Protein AF-A0A9E5Q3E2-F1 (afdb_monomer_lite)

pLDDT: mean 88.02, std 7.59, range [57.59, 95.38]

Sequence (70 aa):
MNEELIKMLKYIHLTGLLANWDRYLSLAQEKNFSHVRLLEYIIEQEYSRKKENSKRLRLQRAKIPEQLVM

Foldseek 3Di:
DDPVVVVVCVVVVLVVCVVCVVVLVVVCVVVVDDPVRSVVVSVVVSVVVVVVVVVVVVCVVVVDPPVPVD

Structure (mmCIF, N/CA/C/O backbone):
data_AF-A0A9E5Q3E2-F1
#
_entry.id   AF-A0A9E5Q3E2-F1
#
loop_
_atom_site.group_PDB
_atom_site.id
_atom_site.type_symbol
_atom_site.label_atom_id
_atom_site.label_alt_id
_atom_site.label_comp_id
_atom_site.label_asym_id
_atom_site.label_entity_id
_atom_site.label_seq_id
_atom_site.pdbx_PDB_ins_code
_atom_site.Cartn_x
_atom_site.Cartn_y
_atom_site.Cartn_z
_atom_site.occupancy
_atom_site.B_iso_or_equiv
_atom_site.auth_seq_id
_atom_site.auth_comp_id
_atom_site.auth_asym_id
_atom_site.auth_atom_id
_atom_site.pdbx_PDB_model_num
ATOM 1 N N . MET A 1 1 ? -16.624 3.310 -2.792 1.00 80.00 1 MET A N 1
ATOM 2 C CA . MET A 1 1 ? -15.605 4.387 -2.781 1.00 80.00 1 MET A CA 1
ATOM 3 C C . MET A 1 1 ? -16.059 5.504 -3.716 1.00 80.00 1 MET A C 1
ATOM 5 O O . MET A 1 1 ? -16.635 5.168 -4.742 1.00 80.00 1 MET A O 1
ATOM 9 N N . ASN A 1 2 ? -15.869 6.785 -3.375 1.00 90.75 2 ASN A N 1
ATOM 10 C CA . ASN A 1 2 ? -16.284 7.903 -4.240 1.00 90.75 2 ASN A CA 1
ATOM 11 C C . ASN A 1 2 ? -15.224 8.215 -5.324 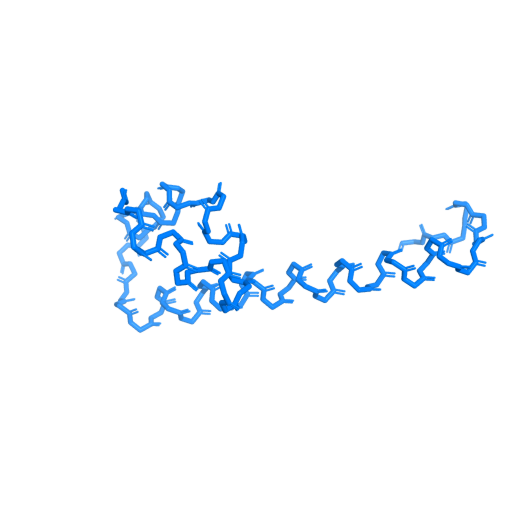1.00 90.75 2 ASN A C 1
ATOM 13 O O . ASN A 1 2 ? -14.069 7.793 -5.227 1.00 90.75 2 ASN A O 1
ATOM 17 N N . GLU A 1 3 ? -15.618 8.945 -6.370 1.00 93.31 3 GLU A N 1
ATOM 18 C CA . GLU A 1 3 ? -14.728 9.269 -7.498 1.00 93.31 3 GLU A CA 1
ATOM 19 C C . GLU A 1 3 ? -13.559 10.181 -7.109 1.00 93.31 3 GLU A C 1
ATOM 21 O O . GLU A 1 3 ? -12.459 10.053 -7.649 1.00 93.31 3 GLU A O 1
ATOM 26 N N . GLU A 1 4 ? -13.779 11.089 -6.162 1.00 94.75 4 GLU A N 1
ATOM 27 C CA . GLU A 1 4 ? -12.752 12.004 -5.671 1.00 94.75 4 GLU A CA 1
ATOM 28 C C . GLU A 1 4 ? -11.619 11.251 -4.963 1.00 94.75 4 GLU A C 1
ATOM 30 O O . GLU A 1 4 ? -10.446 11.449 -5.284 1.00 94.75 4 GLU A O 1
ATOM 35 N N . LEU A 1 5 ? -11.956 10.293 -4.097 1.00 92.62 5 LEU A N 1
ATOM 36 C CA . LEU A 1 5 ? -10.980 9.442 -3.423 1.00 92.62 5 LEU A CA 1
ATOM 37 C C . LEU A 1 5 ? -10.224 8.561 -4.422 1.00 92.62 5 LEU A C 1
ATOM 39 O O . LEU A 1 5 ? -9.014 8.396 -4.294 1.00 92.62 5 LEU A O 1
ATOM 43 N N . ILE A 1 6 ? -10.883 8.057 -5.473 1.00 93.81 6 ILE A N 1
ATOM 44 C CA . ILE A 1 6 ? -10.196 7.332 -6.556 1.00 93.81 6 ILE A CA 1
ATOM 45 C C . ILE A 1 6 ? -9.145 8.227 -7.233 1.00 93.81 6 ILE A C 1
ATOM 47 O O . ILE A 1 6 ? -8.029 7.767 -7.495 1.00 93.81 6 ILE A O 1
ATOM 51 N N . LYS A 1 7 ? -9.473 9.495 -7.519 1.00 95.19 7 LYS A N 1
ATOM 52 C CA . LYS A 1 7 ? -8.523 10.454 -8.112 1.00 95.19 7 LYS A CA 1
ATOM 53 C C . LYS A 1 7 ? -7.346 10.718 -7.176 1.00 95.19 7 LYS A C 1
ATOM 55 O O . LYS A 1 7 ? -6.202 10.643 -7.624 1.00 95.19 7 LYS A O 1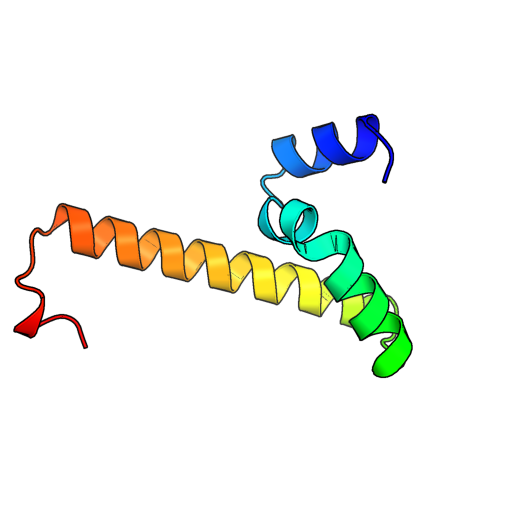
ATOM 60 N N . MET A 1 8 ? -7.614 10.945 -5.890 1.00 94.12 8 MET A N 1
ATOM 61 C CA . MET A 1 8 ? -6.574 11.142 -4.876 1.00 94.12 8 MET A CA 1
ATOM 62 C C . MET A 1 8 ? -5.640 9.929 -4.792 1.00 94.12 8 MET A C 1
ATOM 64 O O . MET A 1 8 ? -4.430 10.095 -4.915 1.00 94.12 8 MET A O 1
ATOM 68 N N . LEU A 1 9 ? -6.182 8.709 -4.684 1.00 92.62 9 LEU A N 1
ATOM 69 C CA . LEU A 1 9 ? -5.401 7.466 -4.607 1.00 92.62 9 LEU A CA 1
ATOM 70 C C . LEU A 1 9 ? -4.513 7.245 -5.837 1.00 92.62 9 LEU A C 1
ATOM 72 O O . LEU A 1 9 ? -3.370 6.803 -5.704 1.00 92.62 9 LEU A O 1
ATOM 76 N N . LYS A 1 10 ? -5.014 7.574 -7.035 1.00 92.62 10 LYS A N 1
ATOM 77 C CA . LYS A 1 10 ? -4.221 7.526 -8.271 1.00 92.62 10 LYS A CA 1
ATOM 78 C C . LYS A 1 10 ? -3.076 8.535 -8.246 1.00 92.62 10 LYS A C 1
ATOM 80 O O . LYS A 1 10 ? -1.963 8.166 -8.608 1.00 92.62 10 LYS A O 1
ATOM 85 N N . TYR A 1 11 ? -3.339 9.763 -7.796 1.00 95.38 11 TYR A N 1
ATOM 86 C CA . TYR A 1 11 ? -2.340 10.829 -7.713 1.00 95.38 11 TYR A CA 1
ATOM 87 C C . TYR A 1 11 ? -1.184 10.469 -6.771 1.00 95.38 11 TYR A C 1
ATOM 89 O O . TYR A 1 11 ? -0.023 10.610 -7.137 1.00 95.38 11 TYR A O 1
ATOM 97 N N . ILE A 1 12 ? -1.485 9.913 -5.594 1.00 93.06 12 ILE A N 1
ATOM 98 C CA . ILE A 1 12 ? -0.461 9.465 -4.629 1.00 93.06 12 ILE A CA 1
ATOM 99 C C . ILE A 1 12 ? 0.077 8.053 -4.918 1.00 93.06 12 ILE A C 1
ATOM 101 O O . ILE A 1 12 ? 0.854 7.499 -4.141 1.00 93.06 12 ILE A O 1
ATOM 105 N N . HIS A 1 13 ? -0.317 7.456 -6.045 1.00 90.31 13 HIS A N 1
ATOM 106 C CA . HIS A 1 13 ? 0.111 6.135 -6.499 1.00 90.31 13 HIS A CA 1
ATOM 107 C C . HIS A 1 13 ? -0.177 4.974 -5.527 1.00 90.31 13 HIS A C 1
ATOM 109 O O . HIS A 1 13 ? 0.574 3.993 -5.524 1.00 90.31 13 HIS A O 1
ATOM 115 N N . LEU A 1 14 ? -1.263 5.033 -4.752 1.00 92.62 14 LEU A N 1
ATOM 116 C CA . LEU A 1 14 ? -1.771 3.910 -3.947 1.00 92.62 14 LEU A CA 1
ATOM 117 C C . LEU A 1 14 ? -2.725 3.040 -4.780 1.00 92.62 14 LEU A C 1
ATOM 119 O O . LEU A 1 14 ? -3.915 2.882 -4.494 1.00 92.62 14 LEU A O 1
ATOM 123 N N . THR A 1 15 ? -2.210 2.522 -5.895 1.00 89.31 15 THR A N 1
ATOM 124 C CA . THR A 1 15 ? -3.003 1.752 -6.861 1.00 89.31 15 THR A CA 1
ATOM 125 C C . THR A 1 15 ? -3.293 0.329 -6.388 1.00 89.31 15 THR A C 1
ATOM 127 O O . THR A 1 15 ? -4.292 -0.260 -6.800 1.00 89.31 15 THR A O 1
ATOM 130 N N . GLY A 1 16 ? -2.462 -0.234 -5.509 1.00 89.81 16 GLY A N 1
ATOM 131 C CA . GLY A 1 16 ? -2.710 -1.522 -4.870 1.00 89.81 16 GLY A CA 1
ATOM 132 C C . GLY A 1 16 ? -3.888 -1.470 -3.898 1.00 89.81 16 GLY A C 1
ATOM 133 O O . GLY A 1 16 ? -4.699 -2.396 -3.903 1.00 89.81 16 GLY A O 1
ATOM 134 N N . LEU A 1 17 ? -4.014 -0.383 -3.136 1.00 91.44 17 LEU A N 1
ATOM 135 C CA . LEU A 1 17 ? -5.140 -0.068 -2.265 1.00 91.44 17 LEU A CA 1
ATOM 136 C C . LEU A 1 17 ? -6.412 0.120 -3.087 1.00 91.44 17 LEU A C 1
ATOM 138 O O . LEU A 1 17 ? -7.409 -0.534 -2.804 1.00 91.44 17 LEU A O 1
ATOM 142 N N . LEU A 1 18 ? -6.345 0.919 -4.157 1.00 91.94 18 LEU A N 1
ATOM 143 C CA . LEU A 1 18 ? -7.453 1.091 -5.102 1.00 91.94 18 LEU A CA 1
ATOM 144 C C . LEU A 1 18 ? -7.959 -0.257 -5.646 1.00 91.94 18 LEU A C 1
ATOM 146 O O . LEU A 1 18 ? -9.161 -0.489 -5.691 1.00 91.94 18 LEU A O 1
ATOM 150 N N . ALA A 1 19 ? -7.049 -1.154 -6.035 1.00 91.12 19 ALA A N 1
ATOM 151 C CA . ALA A 1 19 ? -7.399 -2.447 -6.622 1.00 91.12 19 ALA A CA 1
ATOM 152 C C . ALA A 1 19 ? -7.853 -3.511 -5.605 1.00 91.12 19 ALA A C 1
ATOM 154 O O . ALA A 1 19 ? -8.372 -4.544 -6.008 1.00 91.12 19 ALA A O 1
ATOM 155 N N . ASN A 1 20 ? -7.596 -3.321 -4.308 1.00 91.44 20 ASN A N 1
ATOM 156 C CA . ASN A 1 20 ? -7.879 -4.317 -3.262 1.00 91.44 20 ASN A CA 1
ATOM 157 C C . ASN A 1 20 ? -8.712 -3.721 -2.121 1.00 91.44 20 ASN A C 1
ATOM 159 O O . ASN A 1 20 ? -8.648 -4.210 -0.995 1.00 91.44 20 ASN A O 1
ATOM 163 N N . TRP A 1 21 ? -9.471 -2.663 -2.405 1.00 90.00 21 TRP A N 1
ATOM 164 C CA . TRP A 1 21 ? -10.199 -1.885 -1.406 1.00 90.00 21 TRP A CA 1
ATOM 165 C C . TRP A 1 21 ? -11.095 -2.760 -0.521 1.00 90.00 21 TRP A C 1
ATOM 167 O O . TRP A 1 21 ? -10.941 -2.768 0.700 1.00 90.00 21 TRP A O 1
ATOM 177 N N . ASP A 1 22 ? -11.955 -3.572 -1.140 1.00 89.62 22 ASP A N 1
ATOM 178 C CA . ASP A 1 22 ? -12.895 -4.439 -0.419 1.00 89.62 22 ASP A CA 1
ATOM 179 C C . ASP A 1 22 ? -12.171 -5.497 0.419 1.00 89.62 22 ASP A C 1
ATOM 181 O O . ASP A 1 22 ? -12.550 -5.768 1.555 1.00 89.62 22 ASP A O 1
ATOM 185 N N . ARG A 1 23 ? -11.048 -6.023 -0.086 1.00 90.62 23 ARG A N 1
ATOM 186 C CA . ARG A 1 23 ? -10.219 -6.982 0.650 1.00 90.62 23 ARG A CA 1
ATOM 187 C C . ARG A 1 23 ? -9.653 -6.378 1.934 1.00 90.62 23 ARG A C 1
ATOM 189 O O . ARG A 1 23 ? -9.629 -7.066 2.950 1.00 90.62 23 ARG A O 1
ATOM 196 N N . TYR A 1 24 ? -9.184 -5.129 1.910 1.00 90.06 24 TYR A N 1
ATOM 197 C CA . TYR A 1 24 ? -8.681 -4.477 3.124 1.00 90.06 24 TYR A CA 1
ATOM 198 C C . TYR A 1 24 ? -9.796 -4.223 4.142 1.00 90.06 24 TYR A C 1
ATOM 200 O O . TYR A 1 24 ? -9.547 -4.359 5.338 1.00 90.06 24 TYR A O 1
ATOM 208 N N . LEU A 1 25 ? -11.017 -3.919 3.687 1.00 88.31 25 LEU A N 1
ATOM 209 C CA . LEU A 1 25 ? -12.179 -3.770 4.568 1.00 88.31 25 LEU A CA 1
ATOM 210 C C . LEU A 1 25 ? -12.572 -5.096 5.229 1.00 88.31 25 LEU A C 1
ATOM 212 O O . LEU A 1 25 ? -12.734 -5.130 6.448 1.00 88.31 25 LEU A O 1
ATOM 216 N N . SER A 1 26 ? -12.646 -6.191 4.467 1.00 89.94 26 SER A N 1
ATOM 217 C CA . SER A 1 26 ? -12.900 -7.526 5.028 1.00 89.94 26 SER A CA 1
ATOM 218 C C . SER A 1 26 ? -11.814 -7.926 6.026 1.00 89.94 26 SER A C 1
ATOM 220 O O . SER A 1 26 ? -12.115 -8.375 7.126 1.00 89.94 26 SER A O 1
ATOM 222 N N . LEU A 1 27 ? -10.543 -7.672 5.698 1.00 88.44 27 LEU A N 1
ATOM 223 C CA . LEU A 1 27 ? -9.423 -7.975 6.589 1.00 88.44 27 LEU A CA 1
ATOM 224 C C . LEU A 1 27 ? -9.472 -7.151 7.888 1.00 88.44 27 LEU A C 1
ATOM 226 O O . LEU A 1 27 ? -9.123 -7.662 8.951 1.00 88.44 27 LEU A O 1
ATOM 230 N N . ALA A 1 28 ? -9.892 -5.884 7.808 1.00 87.75 28 ALA A N 1
ATOM 231 C CA . ALA A 1 28 ? -10.072 -5.013 8.967 1.00 87.75 28 ALA A CA 1
ATOM 232 C C . ALA A 1 28 ? -11.160 -5.538 9.911 1.00 87.75 28 ALA A C 1
ATOM 234 O O . AL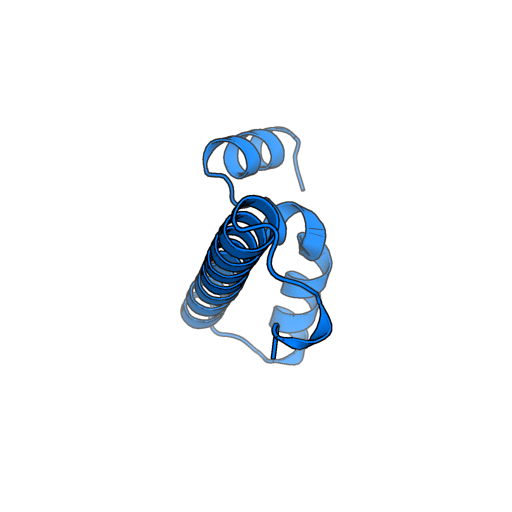A A 1 28 ? -10.952 -5.545 11.125 1.00 87.75 28 ALA A O 1
ATOM 235 N N . GLN A 1 29 ? -12.272 -6.013 9.343 1.00 85.75 29 GLN A N 1
ATOM 236 C CA . GLN A 1 29 ? -13.384 -6.608 10.085 1.00 85.75 29 GLN A CA 1
ATOM 237 C C . GLN A 1 29 ? -13.000 -7.951 10.717 1.00 85.75 29 GLN A C 1
ATOM 239 O O . GLN A 1 29 ? -13.242 -8.159 11.900 1.00 85.75 29 GLN A O 1
ATOM 244 N N . GLU A 1 30 ? -12.359 -8.846 9.963 1.00 86.31 30 GLU A N 1
ATOM 245 C CA . GLU A 1 30 ? -11.994 -10.183 10.448 1.00 86.31 30 GLU A CA 1
ATOM 246 C C . GLU A 1 30 ? -10.905 -10.151 11.524 1.00 86.31 30 GLU A C 1
ATOM 248 O O . GLU A 1 30 ? -10.951 -10.917 12.486 1.00 86.31 30 GLU A O 1
ATOM 253 N N . LYS A 1 31 ? -9.899 -9.283 11.367 1.00 82.06 31 LYS A N 1
ATOM 254 C CA . LYS A 1 31 ? -8.730 -9.260 12.258 1.00 82.06 31 LYS A CA 1
ATOM 255 C C . LYS A 1 31 ? -8.841 -8.277 13.420 1.00 82.06 31 LYS A C 1
ATOM 257 O O . LYS A 1 31 ? -7.874 -8.162 14.171 1.00 82.06 31 LYS A O 1
ATOM 262 N N . ASN A 1 32 ? -9.973 -7.580 13.573 1.00 80.94 32 ASN A N 1
ATOM 263 C CA . ASN A 1 32 ? -10.150 -6.509 14.563 1.00 80.94 32 ASN A CA 1
ATOM 264 C C . ASN A 1 32 ? -8.955 -5.538 14.569 1.00 80.94 32 ASN A C 1
ATOM 266 O O . ASN A 1 32 ? -8.375 -5.236 15.616 1.00 80.94 32 ASN A O 1
ATOM 270 N N . PHE A 1 33 ? -8.520 -5.097 13.384 1.00 81.38 33 PHE A N 1
ATOM 271 C CA . PHE A 1 33 ? -7.373 -4.200 13.297 1.00 81.38 33 PHE A CA 1
ATOM 272 C C . PHE A 1 33 ? -7.679 -2.877 14.002 1.00 81.38 33 PHE A C 1
ATOM 274 O O . PHE A 1 33 ? -8.710 -2.251 13.756 1.00 81.38 33 PHE A O 1
ATOM 281 N N . SER A 1 34 ? -6.742 -2.399 14.825 1.00 87.12 34 SER A N 1
ATOM 282 C CA . SER A 1 34 ? -6.771 -0.995 15.222 1.00 87.12 34 SER A CA 1
ATOM 283 C C . SER A 1 34 ? -6.591 -0.119 13.980 1.00 87.12 34 SER A C 1
ATOM 285 O O . SER A 1 34 ? -5.890 -0.498 13.038 1.00 87.12 34 SER A O 1
ATOM 287 N N . HIS A 1 35 ? -7.186 1.074 13.987 1.00 86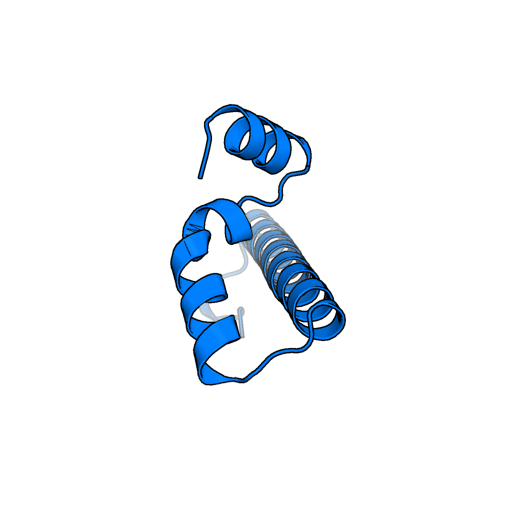.12 35 HIS A N 1
ATOM 288 C CA . HIS A 1 35 ? -7.065 2.029 12.881 1.00 86.12 35 HIS A CA 1
ATOM 289 C C . HIS A 1 35 ? -5.599 2.290 12.497 1.00 86.12 35 HIS A C 1
ATOM 291 O O . HIS A 1 35 ? -5.267 2.335 11.317 1.00 86.12 35 HIS A O 1
ATOM 297 N N . VAL A 1 36 ? -4.710 2.380 13.492 1.00 91.38 36 VAL A N 1
ATOM 298 C CA . VAL A 1 36 ? -3.265 2.559 13.283 1.00 91.38 36 VAL A CA 1
ATOM 299 C C . VAL A 1 36 ? -2.667 1.363 12.545 1.00 91.38 36 VAL A C 1
ATOM 301 O O . VAL A 1 36 ? -2.026 1.535 11.512 1.00 91.38 36 VAL A O 1
ATOM 304 N N . ARG A 1 37 ? -2.934 0.142 13.018 1.00 90.19 37 ARG A N 1
ATOM 305 C CA . ARG A 1 37 ? -2.344 -1.067 12.435 1.00 90.19 37 ARG A CA 1
ATOM 306 C C . ARG A 1 37 ? -2.878 -1.365 11.035 1.00 90.19 37 ARG A C 1
ATOM 308 O O . ARG A 1 37 ? -2.149 -1.901 10.206 1.00 90.19 37 ARG A O 1
ATOM 315 N N . LEU A 1 38 ? -4.127 -0.992 10.754 1.00 90.75 38 LEU A N 1
ATOM 316 C CA . LEU A 1 38 ? -4.686 -1.061 9.406 1.00 90.75 38 LEU A CA 1
ATOM 317 C C . LEU A 1 38 ? -3.929 -0.136 8.443 1.00 90.75 38 LEU A C 1
ATOM 319 O O . LEU A 1 38 ? -3.577 -0.560 7.344 1.00 90.75 38 LEU A O 1
ATOM 323 N N . LEU A 1 39 ? -3.653 1.105 8.858 1.00 90.94 39 LEU A N 1
ATOM 324 C CA . LEU A 1 39 ? -2.892 2.058 8.049 1.00 90.94 39 LEU A CA 1
ATOM 325 C C . LEU A 1 39 ? -1.458 1.573 7.812 1.00 90.94 39 LEU A C 1
ATOM 327 O O . LEU A 1 39 ? -1.016 1.551 6.666 1.00 90.94 39 LEU A O 1
ATOM 331 N N . GLU A 1 40 ? -0.761 1.120 8.858 1.00 94.19 40 GLU A N 1
ATOM 332 C CA . GLU A 1 40 ? 0.584 0.536 8.737 1.00 94.19 40 GLU A CA 1
ATOM 333 C C . GLU A 1 40 ? 0.601 -0.631 7.745 1.00 94.19 40 GLU A C 1
ATOM 335 O O . GLU A 1 40 ? 1.436 -0.668 6.841 1.00 94.19 40 GLU A O 1
ATOM 340 N N . TYR A 1 41 ? -0.372 -1.539 7.858 1.00 92.56 41 TYR A N 1
ATOM 341 C CA . TYR A 1 41 ? -0.485 -2.694 6.977 1.00 92.56 41 TYR A CA 1
ATOM 342 C C . TYR A 1 41 ? -0.714 -2.293 5.515 1.00 92.56 41 TYR A C 1
ATOM 344 O O . TYR A 1 41 ? -0.050 -2.811 4.618 1.00 92.56 41 TYR A O 1
ATOM 352 N N . ILE A 1 42 ? -1.621 -1.347 5.252 1.00 92.12 42 ILE A N 1
ATOM 353 C CA . ILE A 1 42 ? -1.878 -0.841 3.896 1.00 92.12 42 ILE A CA 1
ATOM 354 C C . ILE A 1 42 ? -0.594 -0.266 3.279 1.00 92.12 42 ILE A C 1
ATOM 356 O O . ILE A 1 42 ? -0.270 -0.576 2.128 1.00 92.12 42 ILE A O 1
ATOM 360 N N . ILE A 1 43 ? 0.158 0.534 4.043 1.00 94.06 43 ILE A N 1
ATOM 361 C CA . ILE A 1 43 ? 1.419 1.126 3.583 1.00 94.06 43 ILE A CA 1
ATOM 362 C C . ILE A 1 43 ? 2.483 0.048 3.337 1.00 94.06 43 ILE A C 1
ATOM 364 O O . ILE A 1 43 ? 3.165 0.091 2.311 1.00 94.06 43 ILE A O 1
ATOM 368 N N . GLU A 1 44 ? 2.600 -0.950 4.213 1.00 94.62 44 GLU A N 1
ATOM 369 C CA . GLU A 1 44 ? 3.542 -2.064 4.062 1.00 94.62 44 GLU A CA 1
ATOM 370 C C . GLU A 1 44 ? 3.267 -2.889 2.794 1.00 94.62 44 GLU A C 1
ATOM 372 O O . GLU A 1 44 ? 4.194 -3.225 2.043 1.00 94.62 44 GLU A O 1
ATOM 377 N N . GLN A 1 45 ? 1.994 -3.185 2.511 1.00 92.94 45 GLN A N 1
ATOM 378 C CA . GLN A 1 45 ? 1.598 -3.918 1.307 1.00 92.94 45 GLN A CA 1
ATOM 379 C C . GLN A 1 45 ? 1.914 -3.128 0.030 1.00 92.94 45 GLN A C 1
ATOM 381 O O . GLN A 1 45 ? 2.418 -3.690 -0.948 1.00 92.94 45 GLN A O 1
ATOM 386 N N . GLU A 1 46 ? 1.662 -1.820 0.031 1.00 93.31 46 GLU A N 1
ATOM 387 C CA . GLU A 1 46 ? 1.982 -0.938 -1.094 1.00 93.31 46 GLU A CA 1
ATOM 388 C C . GLU A 1 46 ? 3.489 -0.794 -1.313 1.00 93.31 46 GLU A C 1
ATOM 390 O O . GLU A 1 46 ? 3.974 -0.910 -2.444 1.00 93.31 46 GLU A O 1
ATOM 395 N N . TYR A 1 47 ? 4.251 -0.618 -0.233 1.00 94.50 47 TYR A N 1
ATOM 396 C CA . TYR A 1 47 ? 5.709 -0.584 -0.277 1.00 94.50 47 TYR A CA 1
ATOM 397 C C . TYR A 1 47 ? 6.279 -1.875 -0.874 1.00 94.50 47 TYR A C 1
ATOM 399 O O . TYR A 1 47 ? 7.073 -1.830 -1.820 1.00 94.50 47 TYR A O 1
ATOM 407 N N . SER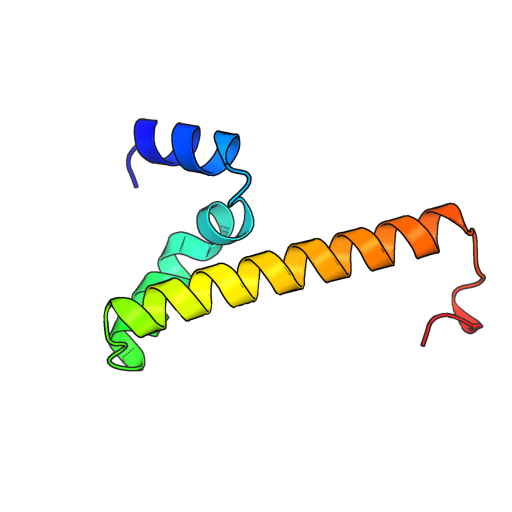 A 1 48 ? 5.822 -3.029 -0.383 1.00 93.19 48 SER A N 1
ATOM 408 C CA . SER A 1 48 ? 6.267 -4.346 -0.848 1.00 93.19 48 SER A CA 1
ATOM 409 C C . SER A 1 48 ? 5.970 -4.552 -2.334 1.00 93.19 48 SER A C 1
ATOM 411 O O . SER A 1 48 ? 6.854 -4.948 -3.097 1.00 93.19 48 SER A O 1
ATOM 413 N N . ARG A 1 49 ? 4.765 -4.183 -2.790 1.00 90.94 49 ARG A N 1
ATOM 414 C CA . ARG A 1 49 ? 4.389 -4.236 -4.213 1.00 90.94 49 ARG A CA 1
ATOM 415 C C . ARG A 1 49 ? 5.267 -3.347 -5.084 1.00 90.94 49 ARG A C 1
ATOM 417 O O . ARG A 1 49 ? 5.705 -3.775 -6.152 1.00 90.94 49 ARG A O 1
ATOM 424 N N . LYS A 1 50 ? 5.536 -2.109 -4.660 1.00 92.31 50 LYS A N 1
ATOM 425 C CA . LYS A 1 50 ? 6.397 -1.182 -5.414 1.00 92.31 50 LYS A CA 1
ATOM 426 C C . LYS A 1 50 ? 7.837 -1.685 -5.479 1.00 92.31 50 LYS A C 1
ATOM 428 O O . LYS A 1 50 ? 8.446 -1.634 -6.550 1.00 92.31 50 LYS A O 1
ATOM 433 N N . LYS A 1 51 ? 8.362 -2.213 -4.371 1.00 93.12 51 LYS A N 1
ATOM 434 C CA . LYS A 1 51 ? 9.703 -2.802 -4.299 1.00 93.12 51 LYS A CA 1
ATOM 435 C C . LYS A 1 51 ? 9.842 -3.986 -5.256 1.00 93.12 51 LYS A C 1
ATOM 437 O O . LYS A 1 51 ? 10.797 -4.017 -6.033 1.00 93.12 51 LYS A O 1
ATOM 442 N N . GLU A 1 52 ? 8.867 -4.892 -5.261 1.00 91.75 52 GLU A N 1
ATOM 443 C CA . GLU A 1 52 ? 8.866 -6.058 -6.149 1.00 91.75 52 GLU A CA 1
ATOM 444 C C . GLU A 1 52 ? 8.711 -5.657 -7.620 1.00 91.75 52 GLU A C 1
ATOM 446 O O . GLU A 1 52 ? 9.474 -6.103 -8.472 1.00 91.75 52 GLU A O 1
ATOM 451 N N . ASN A 1 53 ? 7.812 -4.720 -7.933 1.00 90.44 53 ASN A N 1
ATOM 452 C CA . ASN A 1 53 ? 7.680 -4.192 -9.293 1.00 90.44 53 ASN A CA 1
ATOM 453 C C . ASN A 1 53 ? 8.979 -3.550 -9.797 1.00 90.44 53 ASN A C 1
ATOM 455 O O . ASN A 1 53 ? 9.365 -3.757 -10.946 1.00 90.44 53 ASN A O 1
ATOM 459 N N . SER A 1 54 ? 9.673 -2.804 -8.935 1.00 89.94 54 SER A N 1
ATOM 460 C CA . SER A 1 54 ? 10.976 -2.217 -9.249 1.00 89.94 54 SER A CA 1
ATOM 461 C C . SER A 1 54 ? 12.041 -3.297 -9.486 1.00 89.94 54 SER A C 1
ATOM 463 O O . SER A 1 54 ? 12.804 -3.202 -10.449 1.00 89.94 54 SER A O 1
ATOM 465 N N . LYS A 1 55 ? 12.068 -4.352 -8.658 1.00 90.06 55 LYS A N 1
ATOM 466 C CA . LYS A 1 55 ? 12.945 -5.521 -8.840 1.00 90.06 55 LYS A CA 1
ATOM 467 C C . LYS A 1 55 ? 12.673 -6.205 -10.180 1.00 90.06 55 LYS A C 1
ATOM 469 O O . LYS A 1 55 ? 13.594 -6.346 -10.981 1.00 90.06 55 LYS A O 1
ATOM 474 N N . ARG A 1 56 ? 11.413 -6.544 -10.457 1.00 88.81 56 ARG A N 1
ATOM 475 C CA . ARG A 1 56 ? 10.977 -7.173 -11.708 1.00 88.81 56 ARG A CA 1
ATOM 476 C C . ARG A 1 56 ? 11.349 -6.339 -12.931 1.00 88.81 56 ARG A C 1
ATOM 478 O O . ARG A 1 56 ? 11.878 -6.884 -13.892 1.00 88.81 56 ARG A O 1
ATOM 485 N N . LEU A 1 57 ? 11.146 -5.021 -12.883 1.00 89.81 57 LEU A N 1
ATOM 486 C CA . LEU A 1 57 ? 11.511 -4.130 -13.986 1.00 89.81 57 LEU A CA 1
ATOM 487 C C . LEU A 1 57 ? 13.027 -4.115 -14.240 1.00 89.81 57 LEU A C 1
ATOM 489 O O . LEU A 1 57 ? 13.450 -4.116 -15.395 1.00 89.81 57 LEU A O 1
ATOM 493 N N . ARG A 1 58 ? 13.854 -4.121 -13.184 1.00 89.31 58 ARG A N 1
ATOM 494 C CA . ARG A 1 58 ? 15.317 -4.230 -13.330 1.00 89.31 58 ARG A CA 1
ATOM 495 C C . ARG A 1 58 ? 15.722 -5.554 -13.976 1.00 89.31 58 ARG A C 1
ATOM 497 O O . ARG A 1 58 ? 16.529 -5.537 -14.897 1.00 89.31 58 ARG A O 1
ATOM 504 N N . LEU A 1 59 ? 15.133 -6.668 -13.538 1.00 87.19 59 LEU A N 1
ATOM 505 C CA . LEU A 1 59 ? 15.404 -7.996 -14.098 1.00 87.19 59 LEU A CA 1
ATOM 506 C C . LEU A 1 59 ? 15.005 -8.086 -15.579 1.00 87.19 59 LEU A C 1
ATOM 508 O O . LEU A 1 59 ? 15.812 -8.511 -16.401 1.00 87.19 59 LEU A O 1
ATOM 512 N N . GLN A 1 60 ? 13.812 -7.596 -15.935 1.00 85.88 60 GLN A N 1
ATOM 513 C CA . GLN A 1 60 ? 13.348 -7.538 -17.328 1.00 85.88 60 GLN A CA 1
ATOM 514 C C . GLN A 1 60 ? 14.287 -6.709 -18.213 1.00 85.88 60 GLN A C 1
ATOM 516 O O . GLN A 1 60 ? 14.626 -7.120 -19.321 1.00 85.88 60 GLN A O 1
ATOM 521 N N . ARG A 1 61 ? 14.749 -5.551 -17.720 1.00 88.31 61 ARG A N 1
ATOM 522 C CA . ARG A 1 61 ? 15.699 -4.694 -18.449 1.00 88.31 61 ARG A CA 1
ATOM 523 C C . ARG A 1 61 ? 17.071 -5.338 -18.619 1.00 88.31 61 ARG A C 1
ATOM 525 O O . ARG A 1 61 ? 17.708 -5.117 -19.642 1.00 88.31 61 ARG A O 1
ATOM 532 N N . ALA A 1 62 ? 17.509 -6.128 -17.644 1.00 87.56 62 ALA A N 1
ATOM 533 C CA . ALA A 1 62 ? 18.791 -6.819 -17.686 1.00 87.56 62 ALA A CA 1
ATOM 534 C C . ALA A 1 62 ? 18.811 -8.018 -18.658 1.00 87.56 62 ALA A C 1
ATOM 536 O O . ALA A 1 62 ? 19.885 -8.562 -18.893 1.00 87.56 62 ALA A O 1
ATOM 537 N N . LYS A 1 63 ? 17.659 -8.416 -19.236 1.00 81.56 63 LYS A N 1
ATOM 538 C CA . LYS A 1 63 ? 17.519 -9.562 -20.161 1.00 81.56 63 LYS A CA 1
ATOM 539 C C . LYS A 1 63 ? 18.173 -10.847 -19.626 1.00 81.56 63 LYS A C 1
ATOM 541 O O . LYS A 1 63 ? 18.729 -11.633 -20.391 1.00 81.56 63 LYS A O 1
ATOM 546 N N . ILE A 1 64 ? 18.134 -11.037 -18.307 1.00 76.69 64 ILE A N 1
ATOM 547 C CA . ILE A 1 64 ? 18.712 -12.213 -17.653 1.00 76.69 64 ILE A CA 1
ATOM 548 C C . ILE A 1 64 ? 17.876 -13.434 -18.063 1.00 76.69 64 ILE A C 1
ATOM 550 O O . ILE A 1 64 ? 16.649 -13.367 -17.950 1.00 76.69 64 ILE A O 1
ATOM 554 N N . PRO A 1 65 ? 18.499 -14.530 -18.538 1.00 74.75 65 PRO A N 1
ATOM 555 C CA . PRO A 1 65 ? 17.789 -15.772 -18.819 1.00 74.75 65 PRO A CA 1
ATOM 556 C C . PRO A 1 65 ? 16.994 -16.231 -17.594 1.00 74.75 65 PRO A C 1
ATOM 558 O O . PRO A 1 65 ? 17.521 -16.225 -16.482 1.00 74.75 65 PRO A O 1
ATOM 561 N N . GLU A 1 66 ? 15.746 -16.658 -17.793 1.00 67.12 66 GLU A N 1
ATOM 562 C CA . GLU A 1 66 ? 14.825 -17.040 -16.706 1.00 67.12 66 GLU A CA 1
ATOM 563 C C . GLU A 1 66 ? 15.421 -18.091 -15.753 1.00 67.12 66 GLU A C 1
ATOM 565 O O . GLU A 1 66 ? 15.150 -18.063 -14.559 1.00 67.12 66 GLU A O 1
ATOM 570 N N . GLN A 1 67 ? 16.323 -18.941 -16.255 1.00 69.38 67 GLN A N 1
ATOM 571 C CA . GLN A 1 67 ? 17.063 -19.955 -15.491 1.00 69.38 67 GLN A CA 1
ATOM 572 C C . GLN A 1 67 ? 17.915 -19.400 -14.333 1.00 69.38 67 GLN A C 1
ATOM 574 O O . GLN A 1 67 ? 18.299 -20.159 -13.448 1.00 69.38 67 GLN A O 1
ATOM 579 N N . LEU A 1 68 ? 18.236 -18.103 -14.339 1.00 68.56 68 LEU A N 1
ATOM 580 C CA . LEU A 1 68 ? 19.070 -17.445 -13.326 1.00 68.56 68 LEU A CA 1
ATOM 581 C C . LEU A 1 68 ? 18.269 -16.518 -12.397 1.00 68.56 68 LEU A C 1
ATOM 583 O O . LEU A 1 68 ? 18.846 -15.891 -11.507 1.00 68.56 68 LEU A O 1
ATOM 587 N N . VAL A 1 69 ? 16.954 -16.402 -12.599 1.00 64.81 69 VAL A N 1
ATOM 588 C CA . VAL A 1 69 ? 16.072 -15.587 -11.759 1.00 64.81 69 VAL A CA 1
ATOM 589 C C . VAL A 1 69 ? 15.456 -16.492 -10.691 1.00 64.81 69 VAL A C 1
ATOM 591 O O . VAL A 1 69 ? 14.436 -17.130 -10.928 1.00 64.81 69 VAL A O 1
ATOM 5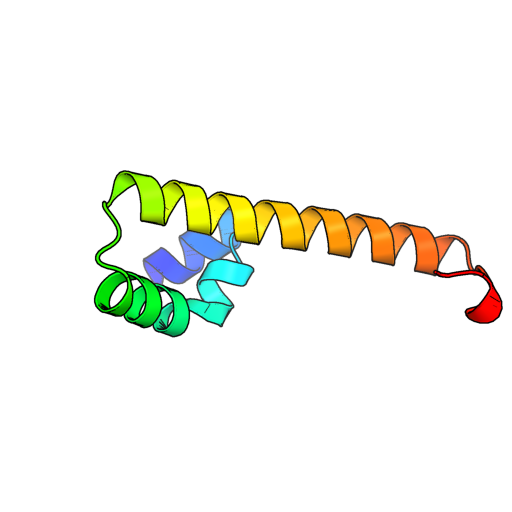94 N N . MET A 1 70 ? 16.119 -16.571 -9.533 1.00 57.59 70 MET A N 1
ATOM 595 C CA . MET A 1 70 ? 15.645 -17.268 -8.325 1.00 57.59 70 MET A CA 1
ATOM 596 C C . MET A 1 70 ? 14.576 -16.466 -7.570 1.00 57.59 70 MET A C 1
ATOM 598 O O . MET A 1 70 ? 14.736 -15.223 -7.430 1.00 57.59 70 MET A O 1
#

Radius of gyration: 15.79 Å; chains: 1; bounding box: 35×32×35 Å

Secondary structure (DSSP, 8-state):
--HHHHHHHHHTT-HHHHHTHHHHHHHHHHTT--HHHHHHHHHHHHHHHHHHHHHHHHHHHTT--GGG--